Protein AF-A0A9E1EKJ4-F1 (afdb_monomer_lite)

Sequence (101 aa):
KSSIDMRHDLFEEKDAMVFDDIKPKSATLIGKSKKGVRLEYQDMKNLLIWSACNEAEFIALEPWSATAAFDNESTALEKKRDITVLEPNSVAVFNYKITLI

pLDDT: mean 92.76, std 5.09, range [60.19, 98.62]

Secondary structure (DSSP, 8-state):
-------THHHHTT-EEEE-S-S--EEEEE-TTS-EEEEE-TT-SEEEEE--TTT-S--EEEEESS-PPPTTS-SSGGGSTT-----TT-------EEEE-

Structure (mmCIF, N/CA/C/O backbone):
data_AF-A0A9E1EKJ4-F1
#
_entry.id   AF-A0A9E1EKJ4-F1
#
loop_
_atom_site.group_PDB
_atom_site.id
_atom_site.type_symbol
_atom_site.label_atom_id
_atom_site.label_alt_id
_atom_site.label_comp_id
_atom_site.label_asym_id
_atom_site.label_entity_id
_atom_site.label_seq_id
_atom_site.pdbx_PDB_ins_code
_atom_site.Cartn_x
_atom_site.Cartn_y
_atom_site.Cartn_z
_atom_site.occupancy
_atom_site.B_iso_or_equiv
_atom_site.auth_seq_id
_atom_site.auth_comp_id
_atom_site.auth_asym_id
_atom_site.auth_atom_id
_atom_site.pdbx_PDB_model_num
ATOM 1 N N . LYS A 1 1 ? -5.526 -16.700 8.836 1.00 60.19 1 LYS A N 1
ATOM 2 C CA . LYS A 1 1 ? -5.825 -15.253 8.724 1.00 60.19 1 LYS A CA 1
ATOM 3 C C . LYS A 1 1 ? -4.887 -14.553 9.690 1.00 60.19 1 LYS A C 1
ATOM 5 O O . LYS A 1 1 ? -4.945 -14.893 10.862 1.00 60.19 1 LYS A O 1
ATOM 10 N N . SER A 1 2 ? -3.999 -13.695 9.203 1.00 82.00 2 SER A N 1
ATOM 11 C CA . SER A 1 2 ? -3.086 -12.927 10.059 1.00 82.00 2 SER A CA 1
ATOM 12 C C . SER A 1 2 ? -3.688 -11.546 10.307 1.00 82.00 2 SER A C 1
ATOM 14 O O . SER A 1 2 ? -4.372 -11.017 9.429 1.00 82.00 2 SER A O 1
ATOM 16 N N . SER A 1 3 ? -3.483 -10.991 11.496 1.00 92.50 3 SER A N 1
ATOM 17 C CA . SER A 1 3 ? -3.939 -9.654 11.883 1.00 92.50 3 SER A CA 1
ATOM 18 C C . SER A 1 3 ? -2.821 -8.925 12.610 1.00 92.50 3 SER A C 1
ATOM 20 O O . SER A 1 3 ? -2.031 -9.555 13.309 1.00 92.50 3 SER A O 1
ATOM 22 N N . ILE A 1 4 ? -2.779 -7.608 12.443 1.00 94.69 4 ILE A N 1
ATOM 23 C CA . ILE A 1 4 ? -1.855 -6.721 13.144 1.00 94.69 4 ILE A CA 1
ATOM 24 C C . ILE A 1 4 ? -2.712 -5.666 13.831 1.00 94.69 4 ILE A C 1
ATOM 26 O O . ILE A 1 4 ? -3.520 -5.006 13.174 1.00 94.69 4 ILE A O 1
ATOM 30 N N . ASP A 1 5 ? -2.543 -5.519 15.139 1.00 94.88 5 ASP A N 1
ATOM 31 C CA . ASP A 1 5 ? -3.173 -4.434 15.880 1.00 94.88 5 ASP A CA 1
ATOM 32 C C . ASP A 1 5 ? -2.406 -3.144 15.598 1.00 94.88 5 ASP A C 1
ATOM 34 O O . ASP A 1 5 ? -1.220 -3.041 15.918 1.00 94.88 5 ASP A O 1
ATOM 38 N N . MET A 1 6 ? -3.078 -2.183 14.964 1.00 93.88 6 MET A N 1
ATOM 39 C CA . MET A 1 6 ? -2.481 -0.898 14.608 1.00 93.88 6 MET A CA 1
ATOM 40 C C . MET A 1 6 ? -2.228 -0.064 15.866 1.00 93.88 6 MET A C 1
ATOM 42 O O . MET A 1 6 ? -3.145 0.174 16.655 1.00 93.88 6 MET A O 1
ATOM 46 N N . ARG A 1 7 ? -0.978 0.365 16.040 1.00 93.25 7 ARG A N 1
ATOM 47 C CA . ARG A 1 7 ? -0.483 1.175 17.158 1.00 93.25 7 ARG A CA 1
ATOM 48 C C . ARG A 1 7 ? 0.496 2.211 16.611 1.00 93.25 7 ARG A C 1
ATOM 50 O O . ARG A 1 7 ? 1.198 1.913 15.647 1.00 93.25 7 ARG A O 1
ATOM 57 N N . HIS A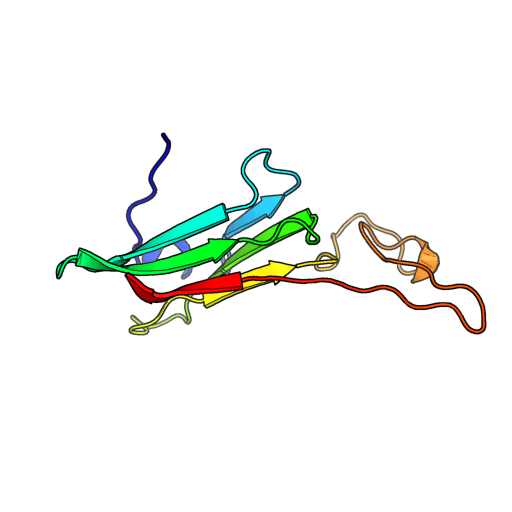 1 8 ? 0.565 3.389 17.229 1.00 93.12 8 HIS A N 1
ATOM 58 C CA . HIS A 1 8 ? 1.482 4.451 16.789 1.00 93.12 8 HIS A CA 1
ATOM 59 C C . HIS A 1 8 ? 2.954 4.019 16.865 1.00 93.12 8 HIS A C 1
ATOM 61 O O . HIS A 1 8 ? 3.726 4.327 15.964 1.00 93.12 8 HIS A O 1
ATOM 67 N N . ASP A 1 9 ? 3.314 3.204 17.864 1.00 93.00 9 ASP A N 1
ATOM 68 C CA . ASP 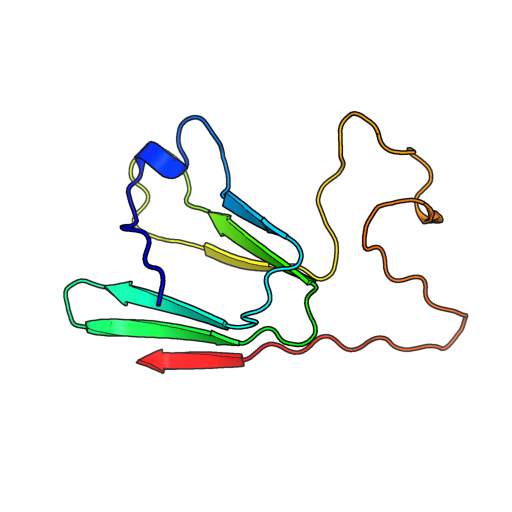A 1 9 ? 4.677 2.682 18.054 1.00 93.00 9 ASP A CA 1
ATOM 69 C C . ASP A 1 9 ? 5.231 1.871 16.865 1.00 93.00 9 ASP A C 1
ATOM 71 O O . ASP A 1 9 ? 6.442 1.696 16.752 1.00 93.00 9 ASP A O 1
ATOM 75 N N . LEU A 1 10 ? 4.370 1.404 15.954 1.00 94.12 10 LEU A N 1
ATOM 76 C CA . LEU A 1 10 ? 4.786 0.708 14.737 1.00 94.12 10 LEU A CA 1
ATOM 77 C C . LEU A 1 10 ? 5.478 1.635 13.729 1.00 94.12 10 LEU A C 1
ATOM 79 O O . LEU A 1 10 ? 6.250 1.138 12.911 1.00 94.12 10 LEU A O 1
ATOM 83 N N . PHE A 1 11 ? 5.197 2.941 13.781 1.00 94.50 11 PHE A N 1
ATOM 84 C CA . PHE A 1 11 ? 5.610 3.920 12.771 1.00 94.50 11 PHE A CA 1
ATOM 85 C C . PHE A 1 11 ? 6.609 4.958 13.312 1.00 94.50 11 PHE A C 1
ATOM 87 O O . PHE A 1 11 ? 7.443 5.441 12.557 1.00 94.50 11 PHE A O 1
ATOM 94 N N . GLU A 1 12 ? 6.606 5.245 14.620 1.00 90.19 12 GLU A N 1
ATOM 95 C CA . GLU A 1 12 ? 7.468 6.281 15.225 1.00 90.19 12 GLU A CA 1
ATOM 96 C C . GLU A 1 12 ? 8.977 6.046 15.013 1.00 90.19 12 GLU A C 1
ATOM 98 O O . GLU A 1 12 ? 9.713 6.969 14.679 1.00 90.19 12 GLU A O 1
ATOM 103 N N . GLU A 1 13 ? 9.454 4.808 15.181 1.00 85.12 13 GLU A N 1
ATOM 104 C CA . GLU A 1 13 ? 10.884 4.483 15.026 1.00 85.12 13 GLU A CA 1
ATOM 105 C C . GLU A 1 13 ? 11.244 3.940 13.637 1.00 85.12 13 GLU A C 1
ATOM 107 O O . GLU A 1 13 ? 12.418 3.909 13.267 1.00 85.12 13 GLU A O 1
ATOM 112 N N . LYS A 1 14 ? 10.255 3.426 12.896 1.00 83.56 14 LYS A N 1
ATOM 113 C CA . LYS A 1 14 ? 10.468 2.577 11.708 1.00 83.56 14 LYS A CA 1
ATOM 114 C C . LYS A 1 14 ? 9.808 3.106 10.440 1.00 83.56 14 LYS A C 1
ATOM 116 O O . LYS A 1 14 ? 9.865 2.426 9.419 1.00 83.56 14 LYS A O 1
ATOM 121 N N . ASP A 1 15 ? 9.224 4.299 10.509 1.00 89.69 15 ASP A N 1
ATOM 122 C CA . ASP A 1 15 ? 8.501 4.969 9.433 1.00 89.69 15 ASP A CA 1
ATOM 123 C C . ASP A 1 15 ? 7.314 4.135 8.929 1.00 89.69 15 ASP A C 1
ATOM 125 O O . ASP A 1 15 ? 6.204 4.274 9.436 1.00 89.69 15 ASP A O 1
ATOM 129 N N . ALA A 1 16 ? 7.530 3.201 8.001 1.00 93.75 16 ALA A N 1
ATOM 130 C CA . ALA A 1 16 ? 6.473 2.436 7.351 1.00 93.75 16 ALA A CA 1
ATOM 131 C C . ALA A 1 16 ? 6.695 0.917 7.393 1.00 93.75 16 ALA A C 1
ATOM 133 O O . ALA A 1 16 ? 7.816 0.409 7.341 1.00 93.75 16 ALA A O 1
ATOM 134 N N . MET A 1 17 ? 5.593 0.164 7.393 1.00 94.44 17 MET A N 1
ATOM 135 C CA . MET A 1 17 ? 5.621 -1.278 7.156 1.00 94.44 17 MET A CA 1
ATOM 136 C C . MET A 1 17 ? 5.424 -1.554 5.667 1.00 94.44 17 MET A C 1
ATOM 138 O O . MET A 1 17 ? 4.348 -1.305 5.123 1.00 94.44 17 MET A O 1
ATOM 142 N N . VAL A 1 18 ? 6.444 -2.116 5.020 1.00 93.38 18 VAL A N 1
ATOM 143 C CA . VAL A 1 18 ? 6.382 -2.519 3.611 1.00 93.38 18 VAL A CA 1
ATOM 144 C C . VAL A 1 18 ? 6.165 -4.025 3.523 1.00 93.38 18 VAL A C 1
ATOM 146 O O . VAL A 1 18 ? 6.972 -4.806 4.021 1.00 93.38 18 VAL A O 1
ATOM 149 N N . PHE A 1 19 ? 5.068 -4.432 2.888 1.00 92.69 19 PHE A N 1
ATOM 150 C CA . PHE A 1 19 ? 4.762 -5.829 2.594 1.00 92.69 19 PHE A CA 1
ATOM 151 C C . PHE A 1 19 ? 5.072 -6.101 1.127 1.00 92.69 19 PHE A C 1
ATOM 153 O O . PHE A 1 19 ? 4.296 -5.720 0.242 1.00 92.69 19 PHE A O 1
ATOM 160 N N . ASP A 1 20 ? 6.209 -6.747 0.881 1.00 89.31 20 ASP A N 1
ATOM 161 C CA . ASP A 1 20 ? 6.695 -7.060 -0.454 1.00 89.31 20 ASP A CA 1
ATOM 162 C C . ASP A 1 20 ? 6.274 -8.460 -0.910 1.00 89.31 20 ASP A C 1
ATOM 164 O O . ASP A 1 20 ? 6.289 -9.429 -0.156 1.00 89.31 20 ASP A O 1
ATOM 168 N N . ASP A 1 21 ? 5.814 -8.546 -2.159 1.00 84.31 21 ASP A N 1
ATOM 169 C CA . ASP A 1 21 ? 5.438 -9.798 -2.834 1.00 84.31 21 ASP A CA 1
ATOM 170 C C . ASP A 1 21 ? 4.539 -10.758 -2.016 1.00 84.31 21 ASP A C 1
ATOM 172 O O . ASP A 1 21 ? 4.590 -11.986 -2.129 1.00 84.31 21 ASP A O 1
ATOM 176 N N . ILE A 1 22 ? 3.671 -10.199 -1.166 1.00 86.12 22 ILE A N 1
ATOM 177 C CA . ILE A 1 22 ? 2.774 -11.010 -0.345 1.00 86.12 22 ILE A CA 1
ATOM 178 C C . ILE A 1 22 ? 1.660 -11.627 -1.200 1.00 86.12 22 ILE A C 1
ATOM 180 O O . ILE A 1 22 ? 0.993 -10.955 -1.991 1.00 86.12 22 ILE A O 1
ATOM 184 N N . LYS A 1 23 ? 1.416 -12.933 -1.003 1.00 86.00 23 LYS A N 1
ATOM 185 C CA . LYS A 1 23 ? 0.394 -13.692 -1.749 1.00 86.00 23 LYS A CA 1
ATOM 186 C C . LYS A 1 23 ? -1.012 -13.073 -1.654 1.00 86.00 23 LYS A C 1
ATOM 188 O O . LYS A 1 23 ? -1.708 -13.042 -2.669 1.00 86.00 23 LYS A O 1
ATOM 193 N N . PRO A 1 24 ? -1.492 -12.605 -0.483 1.00 84.44 24 PRO A N 1
ATOM 194 C CA . PRO A 1 24 ? -2.765 -11.898 -0.416 1.00 84.44 24 PRO A CA 1
ATOM 195 C C . PRO A 1 24 ? -2.636 -10.487 -1.008 1.00 84.44 24 PRO A C 1
ATOM 197 O O . PRO A 1 24 ? -1.937 -9.644 -0.458 1.00 84.44 24 PRO A O 1
ATOM 200 N N . LYS A 1 25 ? -3.383 -10.201 -2.078 1.00 93.19 25 LYS A N 1
ATOM 201 C CA . LYS A 1 25 ? -3.497 -8.865 -2.698 1.00 93.19 25 LYS A CA 1
ATOM 202 C C . LYS A 1 25 ? -4.707 -8.084 -2.192 1.00 93.19 25 LYS A C 1
ATOM 204 O O . LYS A 1 25 ? -5.472 -7.484 -2.950 1.00 93.19 25 LYS A O 1
ATOM 209 N N . SER A 1 26 ? -4.926 -8.168 -0.884 1.00 95.00 26 SER A N 1
ATOM 210 C CA . SER A 1 26 ? -5.973 -7.406 -0.219 1.00 95.00 26 SER A CA 1
ATOM 211 C C . SER A 1 26 ? -5.644 -7.160 1.242 1.00 95.00 26 SER A C 1
ATOM 213 O O . SER A 1 26 ? -5.233 -8.091 1.937 1.00 95.00 26 SER A O 1
ATOM 215 N N . ALA A 1 27 ? -5.949 -5.960 1.717 1.00 95.88 27 ALA A N 1
ATOM 216 C CA . ALA A 1 27 ? -5.851 -5.574 3.115 1.00 95.88 27 ALA A CA 1
ATOM 217 C C . ALA A 1 27 ? -7.194 -5.033 3.603 1.00 95.88 27 ALA A C 1
ATOM 219 O O . ALA A 1 27 ? -8.050 -4.603 2.828 1.00 95.88 27 ALA A O 1
ATOM 220 N N . THR A 1 28 ? -7.428 -5.111 4.904 1.00 96.81 28 THR A N 1
ATOM 221 C CA . THR A 1 28 ? -8.668 -4.633 5.507 1.00 96.81 28 THR A CA 1
ATOM 222 C C . THR A 1 28 ? -8.332 -3.913 6.797 1.00 96.81 28 THR A C 1
ATOM 224 O O . THR A 1 28 ? -7.807 -4.529 7.722 1.00 96.81 28 THR A O 1
ATOM 227 N N . LEU A 1 29 ? -8.640 -2.620 6.836 1.00 97.06 29 LEU A N 1
ATOM 228 C CA . LEU A 1 29 ? -8.509 -1.777 8.014 1.00 97.06 29 LEU A CA 1
ATOM 229 C C . LEU A 1 29 ? -9.898 -1.603 8.623 1.00 97.06 29 LEU A C 1
ATOM 231 O O . LEU A 1 29 ? -10.796 -1.078 7.969 1.00 97.06 29 LEU A O 1
ATOM 235 N N . ILE A 1 30 ? -10.083 -2.072 9.855 1.00 96.69 30 ILE A N 1
ATOM 236 C CA . ILE A 1 30 ? -11.361 -2.013 10.572 1.00 96.69 30 ILE A CA 1
ATOM 237 C C . ILE A 1 30 ? -11.143 -1.313 11.908 1.00 96.69 30 ILE A C 1
ATOM 239 O O . ILE A 1 30 ? -10.302 -1.726 12.704 1.00 96.69 30 ILE A O 1
ATOM 243 N N . GLY A 1 31 ? -11.937 -0.275 12.161 1.00 94.44 31 GLY A N 1
ATOM 244 C CA . GLY A 1 31 ? -11.957 0.433 13.433 1.00 94.44 31 GLY A CA 1
ATOM 245 C C . GLY A 1 31 ? -12.758 -0.301 14.512 1.00 94.44 31 GLY A C 1
ATOM 246 O O . GLY A 1 31 ? -13.492 -1.262 14.263 1.00 94.44 31 GLY A O 1
ATOM 247 N N . LYS A 1 32 ? -12.677 0.205 15.746 1.00 91.88 32 LYS A N 1
ATOM 248 C CA . LYS A 1 32 ? -13.381 -0.361 16.914 1.00 91.88 32 LYS A CA 1
ATOM 249 C C . LYS A 1 32 ? -14.905 -0.430 16.721 1.00 91.88 32 LYS A C 1
ATOM 251 O O . LYS A 1 32 ? -15.538 -1.362 17.206 1.00 91.88 32 LYS A O 1
ATOM 256 N N . SER A 1 33 ? -15.477 0.502 15.955 1.00 95.25 33 SER A N 1
ATOM 257 C CA . SER A 1 33 ? -16.906 0.564 15.604 1.00 95.25 33 SER A CA 1
ATOM 258 C C . SER A 1 33 ? -17.329 -0.399 14.485 1.00 95.25 33 SER A C 1
ATOM 260 O O . SER A 1 33 ? -18.455 -0.309 14.006 1.00 95.25 33 SER A O 1
ATOM 262 N N . LYS A 1 34 ? -16.437 -1.300 14.046 1.00 94.75 34 LYS A N 1
ATOM 263 C CA . LYS A 1 34 ? -16.621 -2.241 12.924 1.00 94.75 34 LYS A CA 1
ATOM 264 C C . LYS A 1 34 ? -16.766 -1.606 11.539 1.00 94.75 34 LYS A C 1
ATOM 266 O O . LYS A 1 34 ? -16.854 -2.350 10.569 1.00 94.75 34 LYS A O 1
ATOM 271 N N . LYS A 1 35 ? -16.698 -0.278 11.441 1.00 97.56 35 LYS A N 1
ATOM 272 C CA . LYS A 1 35 ? -16.550 0.436 10.170 1.00 97.56 35 LYS A CA 1
ATOM 273 C C . LYS A 1 35 ? -15.116 0.343 9.668 1.00 97.56 35 LYS A C 1
ATOM 275 O O . LYS A 1 35 ? -14.182 0.295 10.476 1.00 97.56 35 LYS A O 1
ATOM 280 N N . GLY A 1 36 ? -14.928 0.347 8.358 1.00 97.06 36 GLY A N 1
ATOM 281 C CA . GLY A 1 36 ? -13.592 0.235 7.793 1.00 97.06 36 GLY A CA 1
ATOM 282 C C . GLY A 1 36 ? -13.530 0.326 6.280 1.00 97.06 36 GLY A C 1
ATOM 283 O O . GLY A 1 36 ? -14.484 0.712 5.610 1.00 97.06 36 GLY A O 1
ATOM 284 N N . VAL A 1 37 ? -12.375 -0.057 5.748 1.00 98.06 37 VAL A N 1
ATOM 285 C CA . VAL A 1 37 ? -12.140 -0.168 4.310 1.00 98.06 37 VAL A CA 1
ATOM 286 C C . VAL A 1 37 ? -11.434 -1.476 3.985 1.00 98.06 37 VAL A C 1
ATOM 288 O O . VAL A 1 37 ? -10.550 -1.933 4.715 1.00 98.06 37 VAL A O 1
ATOM 291 N N . ARG A 1 38 ? -11.802 -2.075 2.855 1.00 97.75 38 ARG A N 1
ATOM 292 C CA . ARG A 1 38 ? -11.048 -3.150 2.211 1.00 97.75 38 ARG A CA 1
ATOM 293 C C . ARG A 1 38 ? -10.390 -2.605 0.955 1.00 97.75 38 ARG A C 1
ATOM 295 O O . ARG A 1 38 ? -11.093 -2.135 0.065 1.00 97.75 38 ARG A O 1
ATOM 302 N N . LEU A 1 39 ? -9.070 -2.719 0.889 1.00 97.88 39 LEU A N 1
ATOM 303 C CA . LEU A 1 39 ? -8.270 -2.416 -0.290 1.00 97.88 39 LEU A CA 1
ATOM 304 C C . LEU A 1 39 ? -7.934 -3.722 -1.014 1.00 97.88 39 LEU A C 1
ATOM 306 O O . LEU A 1 39 ? -7.457 -4.669 -0.390 1.00 97.88 39 LEU A O 1
ATOM 310 N N . GLU A 1 40 ? -8.157 -3.763 -2.321 1.00 97.56 40 GLU A N 1
ATOM 311 C CA . GLU A 1 40 ? -7.758 -4.850 -3.220 1.00 97.56 40 GLU A CA 1
ATOM 312 C C . GLU A 1 40 ? -6.828 -4.263 -4.285 1.00 97.56 40 GLU A C 1
ATOM 314 O O . GLU A 1 40 ? -7.182 -3.271 -4.917 1.00 97.56 40 GLU A O 1
ATOM 319 N N . TYR A 1 41 ? -5.635 -4.837 -4.448 1.00 95.69 41 TYR A N 1
ATOM 320 C CA . TYR A 1 41 ? -4.522 -4.232 -5.197 1.00 95.69 41 TYR A CA 1
ATOM 321 C C . TYR A 1 41 ? -3.795 -5.278 -6.055 1.00 95.69 41 TYR A C 1
ATOM 323 O O . TYR A 1 41 ? -2.590 -5.477 -5.949 1.00 95.69 41 TYR A O 1
ATOM 331 N N . GLN A 1 42 ? -4.550 -6.013 -6.876 1.00 94.00 42 GLN A N 1
ATOM 332 C CA . GLN A 1 42 ? -4.037 -7.162 -7.641 1.00 94.00 42 GLN A CA 1
ATOM 333 C C . GLN A 1 42 ? -2.910 -6.788 -8.611 1.00 94.00 42 GLN A C 1
ATOM 335 O O . GLN A 1 42 ? -1.997 -7.586 -8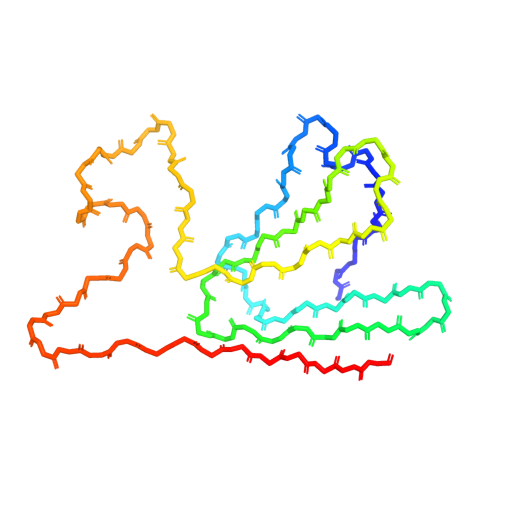.813 1.00 94.00 42 GLN A O 1
ATOM 340 N N . ASP A 1 43 ? -2.951 -5.568 -9.147 1.00 93.44 43 ASP A N 1
ATOM 341 C CA . ASP A 1 43 ? -1.991 -5.096 -10.146 1.00 93.44 43 ASP A CA 1
ATOM 342 C C . ASP A 1 43 ? -0.709 -4.532 -9.504 1.00 93.44 43 ASP A C 1
ATOM 344 O O . ASP A 1 43 ? 0.273 -4.270 -10.193 1.00 93.44 43 ASP A O 1
ATOM 348 N N . MET A 1 44 ? -0.690 -4.349 -8.179 1.00 93.19 44 MET A N 1
ATOM 349 C CA . MET A 1 44 ? 0.450 -3.806 -7.444 1.00 93.19 44 MET A CA 1
ATOM 350 C C . MET A 1 44 ? 1.215 -4.917 -6.734 1.00 93.19 44 MET A C 1
ATOM 352 O O . MET A 1 44 ? 0.644 -5.837 -6.136 1.00 93.19 44 MET A O 1
ATOM 356 N N . LYS A 1 45 ? 2.545 -4.834 -6.758 1.00 91.25 45 LYS A N 1
ATOM 357 C CA . LYS A 1 45 ? 3.384 -5.855 -6.130 1.00 91.25 45 LYS A CA 1
ATOM 358 C C . LYS A 1 45 ? 3.395 -5.723 -4.609 1.00 91.25 45 LYS A C 1
ATOM 360 O O . LYS A 1 45 ? 3.309 -6.739 -3.916 1.00 91.25 45 LYS A O 1
ATOM 365 N N . ASN A 1 46 ? 3.407 -4.489 -4.118 1.00 92.69 46 ASN A N 1
ATOM 366 C CA . ASN A 1 46 ? 3.694 -4.185 -2.726 1.00 92.69 46 ASN A CA 1
ATOM 367 C C . ASN A 1 46 ? 2.539 -3.403 -2.089 1.00 92.69 46 ASN A C 1
ATOM 369 O O . ASN A 1 46 ? 1.800 -2.691 -2.774 1.00 92.69 46 ASN A O 1
ATOM 373 N N . LEU A 1 47 ? 2.389 -3.541 -0.774 1.00 95.31 47 LEU A N 1
ATOM 374 C CA . LEU A 1 47 ? 1.521 -2.686 0.030 1.00 95.31 47 LEU A CA 1
ATOM 375 C C . LEU A 1 47 ? 2.361 -2.039 1.121 1.00 95.31 47 LEU A C 1
ATOM 377 O O . LEU A 1 47 ? 2.961 -2.744 1.933 1.00 95.31 47 LEU A O 1
ATOM 381 N N . LEU A 1 48 ? 2.358 -0.714 1.159 1.00 95.31 48 LEU A N 1
ATOM 382 C CA . LEU A 1 48 ? 2.911 0.042 2.266 1.00 95.31 48 LEU A CA 1
ATOM 383 C C . LEU A 1 48 ? 1.785 0.451 3.223 1.00 95.31 48 LEU A C 1
ATOM 385 O O . LEU A 1 48 ? 0.685 0.818 2.805 1.00 95.31 48 LEU A O 1
ATOM 389 N N . ILE A 1 49 ? 2.051 0.325 4.521 1.00 96.19 49 ILE A N 1
ATOM 390 C CA . ILE A 1 49 ? 1.168 0.776 5.597 1.00 96.19 49 ILE A CA 1
ATOM 391 C C . ILE A 1 49 ? 1.941 1.782 6.441 1.00 96.19 49 ILE A C 1
ATOM 393 O O . ILE A 1 49 ? 3.050 1.480 6.888 1.00 96.19 49 ILE A O 1
ATOM 397 N N . TRP A 1 50 ? 1.347 2.951 6.670 1.00 96.62 50 TRP A N 1
ATOM 398 C CA . TRP A 1 50 ? 2.005 4.073 7.337 1.00 96.62 50 TRP A CA 1
ATOM 399 C C . TRP A 1 50 ? 1.020 4.942 8.126 1.00 96.62 50 TRP A C 1
ATOM 401 O O . TRP A 1 50 ? -0.176 4.967 7.837 1.00 96.62 50 TRP A O 1
ATOM 411 N N . SER A 1 51 ? 1.528 5.669 9.116 1.00 96.50 51 SER A N 1
ATOM 412 C CA . SER A 1 51 ? 0.841 6.760 9.805 1.00 96.50 51 SER A CA 1
ATOM 413 C C . SER A 1 51 ? 1.863 7.840 10.126 1.00 96.50 51 SER A C 1
ATOM 415 O O . SER A 1 51 ? 2.998 7.523 10.471 1.00 96.50 51 SER A O 1
ATOM 417 N N . ALA A 1 52 ? 1.444 9.105 10.101 1.00 93.81 52 ALA A N 1
ATOM 418 C CA . ALA A 1 52 ? 2.277 10.179 10.623 1.00 93.81 52 ALA A CA 1
ATOM 419 C C . ALA A 1 52 ? 2.574 9.975 12.123 1.00 93.81 52 ALA A C 1
ATOM 421 O O . ALA A 1 52 ? 1.727 9.473 12.872 1.00 93.81 52 ALA A O 1
ATOM 422 N N . CYS A 1 53 ? 3.771 10.397 12.537 1.00 90.00 53 CYS A N 1
ATOM 423 C CA . CYS A 1 53 ? 4.191 10.498 13.935 1.00 90.00 53 CYS A CA 1
ATOM 424 C C . CYS A 1 53 ? 3.321 11.480 14.735 1.00 90.00 53 CYS A C 1
ATOM 426 O O . CYS A 1 53 ? 2.622 12.320 14.160 1.00 90.00 53 CYS A O 1
ATOM 428 N N . ASN A 1 54 ? 3.462 11.447 16.062 1.00 90.38 54 ASN A N 1
ATOM 429 C CA . ASN A 1 54 ? 2.737 12.291 17.021 1.00 90.38 54 ASN A CA 1
ATOM 430 C C . ASN A 1 54 ? 1.241 11.955 17.098 1.00 90.38 54 ASN A C 1
ATOM 432 O O . ASN A 1 54 ? 0.391 12.840 17.016 1.00 90.38 54 ASN A O 1
ATOM 436 N N . GLU A 1 55 ? 0.929 10.666 17.254 1.00 88.31 55 GLU A N 1
ATOM 437 C CA . GLU A 1 55 ? -0.436 10.177 17.513 1.00 88.31 55 GLU A CA 1
ATOM 438 C C . GLU A 1 55 ? -1.464 10.564 16.431 1.00 88.31 55 GLU A C 1
ATOM 440 O O . GLU A 1 55 ? -2.634 10.820 16.717 1.00 88.31 55 GLU A O 1
ATOM 445 N N . ALA A 1 56 ? -1.046 10.603 15.161 1.00 92.31 56 ALA A N 1
ATOM 446 C CA . ALA A 1 56 ? -1.937 10.968 14.067 1.00 92.31 56 ALA A CA 1
ATOM 447 C C . ALA A 1 56 ? -3.134 10.009 13.949 1.00 92.31 56 ALA A C 1
ATOM 449 O O . ALA A 1 56 ? -2.982 8.790 13.893 1.00 92.31 56 ALA A O 1
ATOM 450 N N . GLU A 1 57 ? -4.344 10.555 13.836 1.00 93.31 57 GLU A N 1
ATOM 451 C CA . GLU A 1 57 ? -5.587 9.771 13.832 1.00 93.31 57 GLU A CA 1
ATOM 452 C C . GLU A 1 57 ? -5.949 9.189 12.451 1.00 93.31 57 GLU A C 1
ATOM 454 O O . GLU A 1 57 ? -7.116 9.153 12.052 1.00 93.31 57 GLU A O 1
ATOM 459 N N . PHE A 1 58 ? -4.960 8.727 11.687 1.00 93.88 58 PHE A N 1
ATOM 460 C CA . PHE A 1 58 ? -5.197 8.063 10.408 1.00 93.88 58 PHE A CA 1
ATOM 461 C C . PHE A 1 58 ? -4.160 6.977 10.131 1.00 93.88 58 PHE A C 1
ATOM 463 O O . PHE A 1 58 ? -3.094 6.937 10.728 1.00 93.88 58 PHE A O 1
ATOM 470 N N . ILE A 1 59 ? -4.487 6.092 9.192 1.00 95.44 59 ILE A N 1
ATOM 471 C CA . ILE A 1 59 ? -3.554 5.109 8.640 1.00 95.44 59 ILE A CA 1
ATOM 472 C C . ILE A 1 59 ? -3.684 5.160 7.124 1.00 95.44 59 ILE A C 1
ATOM 474 O O . ILE A 1 59 ? -4.795 5.108 6.590 1.00 95.44 59 ILE A O 1
ATOM 478 N N . ALA A 1 60 ? -2.551 5.249 6.441 1.00 96.69 60 ALA A N 1
ATOM 479 C CA . ALA A 1 60 ? -2.445 5.119 5.001 1.00 96.69 60 ALA A CA 1
ATOM 480 C C . ALA A 1 60 ? -2.287 3.642 4.612 1.00 96.69 60 ALA A C 1
ATOM 482 O O . ALA A 1 60 ? -1.525 2.891 5.226 1.00 96.69 60 ALA A O 1
ATOM 483 N N . LEU A 1 61 ? -3.023 3.233 3.578 1.00 97.12 61 LEU A N 1
ATOM 484 C CA . LEU A 1 61 ? -2.829 1.970 2.871 1.00 97.12 61 LEU A CA 1
ATOM 485 C C . LEU A 1 61 ? -2.434 2.315 1.438 1.00 97.12 61 LEU A C 1
ATOM 487 O O . LEU A 1 61 ? -3.266 2.800 0.671 1.00 97.12 61 LEU A O 1
ATOM 491 N N . GLU A 1 62 ? -1.179 2.076 1.084 1.00 96.56 62 GLU A N 1
ATOM 492 C CA . GLU A 1 62 ? -0.589 2.557 -0.161 1.00 96.56 62 GLU A CA 1
ATOM 493 C C . GLU A 1 62 ? -0.218 1.382 -1.076 1.00 96.56 62 GLU A C 1
ATOM 495 O O . GLU A 1 62 ? 0.813 0.732 -0.875 1.00 96.56 62 GLU A O 1
ATOM 500 N N . PRO A 1 63 ? -1.056 1.047 -2.073 1.00 95.62 63 PRO A N 1
ATOM 501 C CA . PRO A 1 63 ? -0.720 0.017 -3.042 1.00 95.62 63 PRO A CA 1
ATOM 502 C C . PRO A 1 63 ? 0.348 0.551 -4.000 1.00 95.62 63 PRO A C 1
ATOM 504 O O . PRO A 1 63 ? 0.147 1.551 -4.688 1.00 95.62 63 PRO A O 1
ATOM 507 N N . TRP A 1 64 ? 1.491 -0.120 -4.048 1.00 94.69 64 TRP A N 1
ATOM 508 C CA . TRP A 1 64 ? 2.688 0.356 -4.731 1.00 94.69 64 TRP A CA 1
ATOM 509 C C . TRP A 1 64 ? 3.035 -0.537 -5.931 1.00 94.69 64 TRP A C 1
ATOM 511 O O . TRP A 1 64 ? 3.237 -1.749 -5.794 1.00 94.69 64 TRP A O 1
ATOM 521 N N . SER A 1 65 ? 3.114 0.068 -7.121 1.00 91.19 65 SER A N 1
ATOM 522 C CA . SER A 1 65 ? 3.576 -0.591 -8.354 1.00 91.19 65 SER A CA 1
ATOM 523 C C . SER A 1 65 ? 5.102 -0.619 -8.495 1.00 91.19 65 SER A C 1
ATOM 525 O O . SER A 1 65 ? 5.605 -1.381 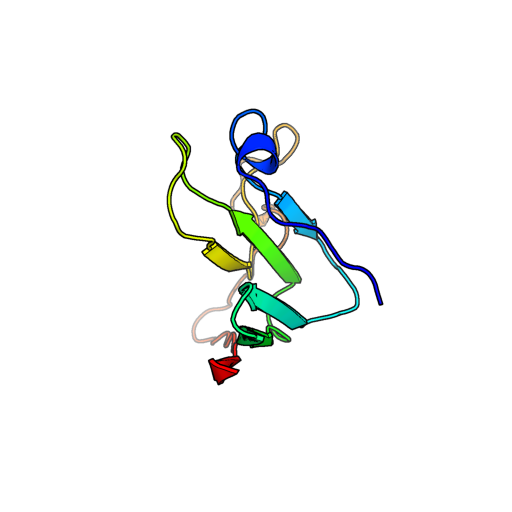-9.309 1.00 91.19 65 SER A O 1
ATOM 527 N N . ALA A 1 66 ? 5.823 0.166 -7.690 1.00 89.19 66 ALA A N 1
ATOM 528 C CA . ALA A 1 66 ? 7.281 0.192 -7.578 1.00 89.19 66 ALA A CA 1
ATOM 529 C C . ALA A 1 66 ? 7.679 0.440 -6.111 1.00 89.19 66 ALA A C 1
ATOM 531 O O . ALA A 1 66 ? 6.819 0.730 -5.282 1.00 89.19 66 ALA A O 1
ATOM 532 N N . THR A 1 67 ? 8.959 0.322 -5.764 1.00 88.38 67 THR A N 1
ATOM 533 C CA . THR A 1 67 ? 9.436 0.524 -4.384 1.00 88.38 67 THR A CA 1
ATOM 534 C C . THR A 1 67 ? 10.260 1.793 -4.223 1.00 88.38 67 THR A C 1
ATOM 536 O O . THR A 1 67 ? 10.778 2.351 -5.190 1.00 88.38 67 THR A O 1
ATOM 539 N N . ALA A 1 68 ? 10.437 2.202 -2.966 1.00 87.69 68 ALA A N 1
ATOM 540 C CA . ALA A 1 68 ? 11.498 3.122 -2.588 1.00 87.69 68 ALA A CA 1
ATOM 541 C C . ALA A 1 68 ? 12.880 2.551 -2.948 1.00 87.69 68 ALA A C 1
ATOM 543 O O . ALA A 1 68 ? 13.034 1.357 -3.230 1.00 87.69 68 ALA A O 1
ATOM 544 N N . ALA A 1 69 ? 13.877 3.433 -2.930 1.00 87.44 69 ALA A N 1
ATOM 545 C CA . ALA A 1 69 ? 15.242 3.039 -3.203 1.00 87.44 69 ALA A CA 1
ATOM 546 C C . ALA A 1 69 ? 15.831 2.199 -2.063 1.00 87.44 69 ALA A C 1
ATOM 548 O O . ALA A 1 69 ? 15.571 2.472 -0.894 1.00 87.44 69 ALA A O 1
ATOM 549 N N . PHE A 1 70 ? 16.651 1.208 -2.407 1.00 86.44 70 PHE A N 1
ATOM 550 C CA . PHE A 1 70 ? 17.411 0.416 -1.438 1.00 86.44 70 PHE A CA 1
ATOM 551 C C . PHE A 1 70 ? 18.849 0.928 -1.335 1.00 86.44 70 PHE A C 1
ATOM 553 O O . PHE A 1 70 ? 19.440 1.329 -2.334 1.00 86.44 70 PHE A O 1
ATOM 560 N N . ASP A 1 71 ? 19.459 0.830 -0.154 1.00 88.06 71 ASP A N 1
ATOM 561 C CA . ASP A 1 71 ? 20.845 1.279 0.065 1.00 88.06 71 ASP A CA 1
ATOM 562 C C . ASP A 1 71 ? 21.867 0.574 -0.844 1.00 88.06 71 ASP A C 1
ATOM 564 O O . ASP A 1 71 ? 22.943 1.101 -1.120 1.00 88.06 71 ASP A O 1
ATOM 568 N N . ASN A 1 72 ? 21.539 -0.633 -1.312 1.00 87.88 72 ASN A N 1
ATOM 569 C CA . ASN A 1 72 ? 22.420 -1.496 -2.093 1.00 87.88 72 ASN A CA 1
ATOM 570 C C . ASN A 1 72 ? 21.981 -1.687 -3.555 1.00 87.88 72 ASN A C 1
ATOM 572 O O . ASN A 1 72 ? 22.373 -2.676 -4.180 1.00 87.88 72 ASN A O 1
ATOM 576 N N . GLU A 1 73 ? 21.180 -0.780 -4.117 1.00 88.31 73 GLU A N 1
ATOM 577 C CA . GLU A 1 73 ? 20.749 -0.874 -5.516 1.00 88.31 73 GLU A CA 1
ATOM 578 C C . GLU A 1 73 ? 21.493 0.080 -6.465 1.00 88.31 73 GLU A C 1
ATOM 580 O O . GLU A 1 73 ? 22.203 1.003 -6.068 1.00 88.31 73 GLU A O 1
ATOM 585 N N . SER A 1 74 ? 21.308 -0.139 -7.768 1.00 87.56 74 SER A N 1
ATOM 586 C CA . SER A 1 74 ? 21.842 0.750 -8.798 1.00 87.56 74 SER A CA 1
ATOM 587 C C . SER A 1 74 ? 21.127 2.106 -8.808 1.00 87.56 74 SER A C 1
ATOM 589 O O . SER A 1 74 ? 19.911 2.194 -8.655 1.00 87.56 74 SER A O 1
ATOM 591 N N . THR A 1 75 ? 21.868 3.178 -9.088 1.00 88.62 75 THR A N 1
ATOM 592 C CA . THR A 1 75 ? 21.289 4.504 -9.358 1.00 88.62 75 THR A CA 1
ATOM 593 C C . THR A 1 75 ? 20.674 4.614 -10.754 1.00 88.62 75 THR A C 1
ATOM 595 O O . THR A 1 75 ? 19.947 5.569 -11.020 1.00 88.62 75 THR A O 1
ATOM 598 N N . ALA A 1 76 ? 20.945 3.650 -11.639 1.00 92.19 76 ALA A N 1
ATOM 599 C CA . ALA A 1 76 ? 20.376 3.607 -12.976 1.00 92.19 76 ALA A CA 1
ATOM 600 C C . ALA A 1 76 ? 18.875 3.292 -12.906 1.00 92.19 76 ALA A C 1
ATOM 602 O O . ALA A 1 76 ? 18.473 2.294 -12.302 1.00 92.19 76 ALA A O 1
ATOM 603 N N . LEU A 1 77 ? 18.054 4.151 -13.513 1.00 89.44 77 LEU A N 1
ATOM 604 C CA . LEU A 1 77 ? 16.595 4.102 -13.409 1.00 89.44 77 LEU A CA 1
ATOM 605 C C . LEU A 1 77 ? 16.032 2.767 -13.905 1.00 89.44 77 LEU A C 1
ATOM 607 O O . LEU A 1 77 ? 15.208 2.155 -13.238 1.00 89.44 77 LEU A O 1
ATOM 611 N N . GLU A 1 78 ? 16.529 2.280 -15.037 1.00 90.56 78 GLU A N 1
ATOM 612 C CA . GLU A 1 78 ? 16.101 1.036 -15.677 1.00 90.56 78 GLU A CA 1
ATOM 613 C C . GLU A 1 78 ? 16.447 -0.226 -14.871 1.00 90.56 78 GLU A C 1
ATOM 615 O O . GLU A 1 78 ? 15.965 -1.313 -15.181 1.00 90.56 78 GLU A O 1
ATOM 620 N N . LYS A 1 79 ? 17.280 -0.089 -13.833 1.00 90.06 79 LYS A N 1
ATOM 621 C CA . LYS A 1 79 ? 17.685 -1.178 -12.934 1.00 90.06 79 LYS A CA 1
ATOM 622 C C . LYS A 1 79 ? 17.024 -1.093 -11.559 1.00 90.06 79 LYS A C 1
ATOM 624 O O . LYS A 1 79 ? 17.319 -1.932 -10.706 1.00 90.06 79 LYS A O 1
ATOM 629 N N . LYS A 1 80 ? 16.172 -0.090 -11.321 1.00 91.44 80 LYS A N 1
ATOM 630 C CA . LYS A 1 80 ? 15.450 0.066 -10.054 1.00 91.44 80 LYS A CA 1
ATOM 631 C C . LYS A 1 80 ? 14.504 -1.109 -9.836 1.00 91.44 80 LYS A C 1
ATOM 633 O O . LYS A 1 80 ? 13.850 -1.573 -10.772 1.00 91.44 80 LYS A O 1
ATOM 638 N N . ARG A 1 81 ? 14.440 -1.610 -8.600 1.00 88.31 81 ARG A N 1
ATOM 639 C CA . ARG A 1 81 ? 13.570 -2.744 -8.267 1.00 88.31 81 ARG A CA 1
ATOM 640 C C . ARG A 1 81 ? 12.108 -2.401 -8.575 1.00 88.31 81 ARG A C 1
ATOM 642 O O . ARG A 1 81 ? 11.648 -1.297 -8.303 1.00 88.31 81 ARG A O 1
ATOM 649 N N . ASP A 1 82 ? 11.396 -3.379 -9.134 1.00 88.81 82 ASP A N 1
ATOM 650 C CA . ASP A 1 82 ? 9.961 -3.323 -9.439 1.00 88.81 82 ASP A CA 1
ATOM 651 C C . ASP A 1 82 ? 9.541 -2.186 -10.392 1.00 88.81 82 ASP A C 1
ATOM 653 O O . ASP A 1 82 ? 8.353 -1.907 -10.533 1.00 88.81 82 ASP A O 1
ATOM 657 N N . ILE A 1 83 ? 10.485 -1.547 -11.094 1.00 91.56 83 ILE A N 1
ATOM 658 C CA . ILE A 1 83 ? 10.142 -0.509 -12.063 1.00 91.56 83 ILE A CA 1
ATOM 659 C C . ILE A 1 83 ? 9.491 -1.112 -13.312 1.00 91.56 83 ILE A C 1
ATOM 661 O O . ILE A 1 83 ? 9.933 -2.128 -13.849 1.00 91.56 83 ILE A O 1
ATOM 665 N N . THR A 1 84 ? 8.435 -0.463 -13.801 1.00 93.06 84 THR A N 1
ATOM 666 C CA . THR A 1 84 ? 7.801 -0.823 -15.073 1.00 93.06 84 THR A CA 1
ATOM 667 C C . THR A 1 84 ? 8.427 -0.007 -16.196 1.00 93.06 84 THR A C 1
ATOM 669 O O . THR A 1 84 ? 8.240 1.207 -16.264 1.00 93.06 84 THR A O 1
ATOM 672 N N . VAL A 1 85 ? 9.171 -0.674 -17.077 1.00 93.94 85 VAL A N 1
ATOM 673 C CA . VAL A 1 85 ? 9.716 -0.062 -18.295 1.00 93.94 85 VAL A CA 1
ATOM 674 C C . VAL A 1 85 ? 8.661 -0.133 -19.397 1.00 93.94 85 VAL A C 1
ATOM 676 O O . VAL A 1 85 ? 8.097 -1.196 -19.652 1.00 93.94 85 VAL A O 1
ATOM 679 N N . LEU A 1 86 ? 8.390 1.003 -20.037 1.00 95.94 86 LEU A N 1
ATOM 680 C CA . LEU A 1 86 ? 7.434 1.116 -21.134 1.00 95.94 86 LEU A CA 1
ATOM 681 C C . LEU A 1 86 ? 8.158 1.427 -22.439 1.00 95.94 86 LEU A C 1
ATOM 683 O O . LEU A 1 86 ? 8.946 2.368 -22.517 1.00 95.94 86 LEU A O 1
ATOM 687 N N . GLU A 1 87 ? 7.833 0.661 -23.474 1.00 97.38 87 GLU A N 1
ATOM 688 C CA . GLU A 1 87 ? 8.253 0.948 -24.842 1.00 97.38 87 GLU A CA 1
ATOM 689 C C . GLU A 1 87 ? 7.503 2.169 -25.401 1.00 97.38 87 GLU A C 1
ATOM 691 O O . GLU A 1 87 ? 6.399 2.488 -24.931 1.00 97.38 87 GLU A O 1
ATOM 696 N N . PRO A 1 88 ? 8.038 2.845 -26.434 1.00 98.06 88 PRO A N 1
ATOM 697 C CA . PRO A 1 88 ? 7.337 3.938 -27.093 1.00 98.06 88 PRO A CA 1
ATOM 698 C C . PRO A 1 88 ? 5.908 3.548 -27.496 1.00 98.06 88 PRO A C 1
ATOM 700 O O . PRO A 1 88 ? 5.682 2.517 -28.127 1.00 98.06 88 PRO A O 1
ATOM 703 N N . ASN A 1 89 ? 4.943 4.408 -27.159 1.00 98.12 89 ASN A N 1
ATOM 704 C CA . ASN A 1 89 ? 3.505 4.233 -27.412 1.00 98.12 89 ASN A CA 1
ATOM 705 C C . ASN A 1 89 ? 2.816 3.087 -26.642 1.00 98.12 89 ASN A C 1
ATOM 707 O O . ASN A 1 89 ? 1.673 2.754 -26.957 1.00 98.12 89 ASN A O 1
ATOM 711 N N . SER A 1 90 ? 3.466 2.492 -25.638 1.00 98.19 90 SER A N 1
ATOM 712 C CA . SER A 1 90 ? 2.835 1.490 -24.771 1.00 98.19 90 SER A CA 1
ATOM 713 C C . SER A 1 90 ? 2.115 2.114 -23.567 1.00 98.19 90 SER A C 1
ATOM 715 O O . SER A 1 90 ? 2.338 3.271 -23.208 1.00 98.19 90 SER A O 1
ATOM 717 N N . VAL A 1 91 ? 1.221 1.335 -22.951 1.00 97.56 91 VAL A N 1
ATOM 718 C CA . VAL A 1 91 ? 0.422 1.730 -21.782 1.00 97.56 91 VAL A CA 1
ATOM 719 C C . VAL A 1 91 ? 0.507 0.627 -20.733 1.00 97.56 91 VAL A C 1
ATOM 721 O O . VAL A 1 91 ? 0.227 -0.532 -21.035 1.00 97.56 91 VAL A O 1
ATOM 724 N N . ALA A 1 92 ? 0.837 0.996 -19.496 1.00 95.88 92 ALA A N 1
ATOM 725 C CA . ALA A 1 92 ? 0.600 0.160 -18.323 1.00 95.88 92 ALA A CA 1
ATOM 726 C C . ALA A 1 92 ? -0.624 0.670 -17.563 1.00 95.88 92 ALA A C 1
ATOM 728 O O . ALA A 1 92 ? -0.855 1.876 -17.466 1.00 95.88 92 ALA A O 1
ATOM 729 N N . VAL A 1 93 ? -1.395 -0.262 -17.009 1.00 95.94 93 VAL A N 1
ATOM 730 C CA . VAL A 1 93 ? -2.578 0.028 -16.200 1.00 95.94 93 VAL A CA 1
ATOM 731 C C . VAL A 1 93 ? -2.424 -0.695 -14.873 1.00 95.94 93 VAL A C 1
ATOM 733 O O . VAL A 1 93 ? -2.122 -1.885 -14.852 1.00 95.94 93 VAL A O 1
ATOM 736 N N . PHE A 1 94 ? -2.652 0.030 -13.781 1.00 95.31 94 PHE A N 1
ATOM 737 C CA . PHE A 1 94 ? -2.635 -0.508 -12.428 1.00 95.31 94 PHE A CA 1
ATOM 738 C C . PHE A 1 94 ? -3.933 -0.122 -11.733 1.00 95.31 94 PHE A C 1
ATOM 740 O O . PHE A 1 94 ? -4.210 1.061 -11.532 1.00 95.31 94 PHE A O 1
ATOM 747 N N . ASN A 1 95 ? -4.733 -1.114 -11.370 1.00 95.75 95 ASN A N 1
ATOM 748 C CA . ASN A 1 95 ? -6.024 -0.920 -10.740 1.00 95.75 95 ASN A CA 1
ATOM 749 C C . ASN A 1 95 ? -5.972 -1.330 -9.274 1.00 95.75 95 ASN A C 1
ATOM 751 O O . ASN A 1 95 ? -5.386 -2.342 -8.888 1.00 95.75 95 ASN A O 1
ATOM 755 N N . TYR A 1 96 ? -6.687 -0.565 -8.461 1.00 97.00 96 TYR A N 1
ATOM 756 C CA . TYR A 1 96 ? -7.029 -0.946 -7.105 1.00 97.00 96 TYR A CA 1
ATOM 757 C C . TYR A 1 96 ? -8.508 -0.670 -6.864 1.00 97.00 96 TYR A C 1
ATOM 759 O O . TYR A 1 96 ? -9.144 0.126 -7.558 1.00 97.00 96 TYR A O 1
ATOM 767 N N . LYS A 1 97 ? -9.066 -1.338 -5.861 1.00 98.00 97 LYS A N 1
ATOM 768 C CA . LYS A 1 97 ? -10.449 -1.153 -5.438 1.00 98.00 97 LYS A CA 1
ATOM 769 C C . LYS A 1 97 ? -10.496 -0.921 -3.942 1.00 98.00 97 LYS A C 1
ATOM 771 O O . LYS A 1 97 ? -9.904 -1.676 -3.176 1.00 98.00 97 LYS A O 1
ATOM 776 N N . ILE A 1 98 ? -11.259 0.089 -3.537 1.00 98.25 98 ILE A N 1
ATOM 777 C CA . ILE A 1 98 ? -11.591 0.342 -2.138 1.00 98.25 98 ILE A CA 1
ATOM 778 C C . ILE A 1 98 ? -13.075 0.051 -1.943 1.00 98.25 98 ILE A C 1
ATOM 780 O O . ILE A 1 98 ? -13.921 0.564 -2.670 1.00 98.25 98 ILE A O 1
ATOM 784 N N . THR A 1 99 ? -13.387 -0.790 -0.962 1.00 98.62 99 THR A N 1
ATOM 785 C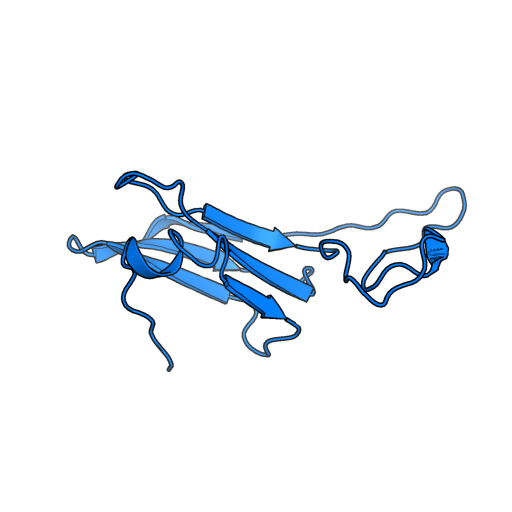 CA . THR A 1 99 ? -14.759 -1.082 -0.533 1.00 98.62 99 THR A CA 1
ATOM 786 C C . THR A 1 99 ? -14.949 -0.564 0.886 1.00 98.62 99 THR A C 1
ATOM 788 O O . THR A 1 99 ? -14.152 -0.900 1.762 1.00 98.62 99 THR A O 1
ATOM 791 N N . LEU A 1 100 ? -15.990 0.238 1.116 1.00 98.12 100 LEU A N 1
ATOM 792 C CA . LEU A 1 100 ? -16.392 0.659 2.459 1.00 98.12 100 LEU A CA 1
ATOM 793 C C . LEU A 1 100 ? -17.045 -0.516 3.198 1.00 98.12 100 LEU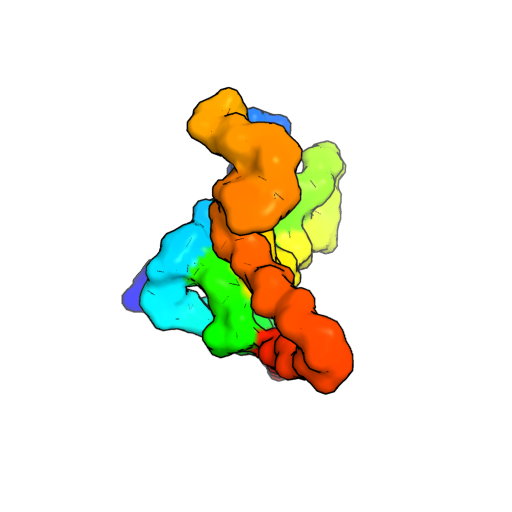 A C 1
ATOM 795 O O . LEU A 1 100 ? -17.832 -1.256 2.605 1.00 98.12 100 LEU A O 1
ATOM 799 N N . ILE A 1 101 ? -16.706 -0.669 4.476 1.00 96.25 101 ILE A N 1
ATOM 800 C CA . ILE A 1 101 ? -17.252 -1.673 5.399 1.00 96.25 101 ILE A CA 1
ATOM 801 C C . ILE A 1 101 ? -18.038 -0.957 6.490 1.00 96.25 101 ILE A C 1
ATOM 803 O O . ILE A 1 101 ? -17.483 0.010 7.069 1.00 96.25 101 ILE A O 1
#

Radius of gyration: 15.79 Å; chains: 1; bounding box: 40×28×46 Å

Foldseek 3Di:
DDDDDDDLVVDQVPNKDKDFQDPQQKDWDADPVRKTKIKGWVQAGMWIWGDDHDPGPDIDTDRHQFDDADPPFDPDPVRGGNDDDDDPPDDDDTDMDMDID